Protein AF-A0A6A9SVC8-F1 (afdb_monomer_lite)

pLDDT: mean 86.26, std 12.8, range [41.25, 97.31]

Secondary structure (DSSP, 8-state):
-------EEE-TTT--EEETTT-EEE-TTS-SSS-SS---EEE-HHHHHHS----STTHHHHHHHTT-

Radius of gyration: 16.09 Å; chains: 1; bounding box: 35×35×41 Å

Foldseek 3Di:
DDDPFAPFAAAPPPRDTDGPVQWDWDFPVPDPP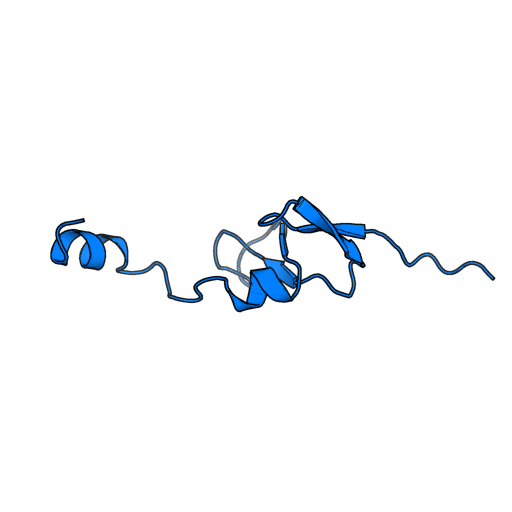DDPPGDTHTHGPVVVVVDDPDDPVCVVVVCVVVVD

Sequence (68 aa):
MLGSGDDAVSCIACGTDVPREDAREYDKHGDRWDRDGKRFEYLCKPCFRELAKQPRRGLEASLEAAGA

Structure (mmCIF, N/CA/C/O backbone):
data_AF-A0A6A9SVC8-F1
#
_entry.id   AF-A0A6A9SVC8-F1
#
loop_
_atom_site.group_PDB
_atom_site.id
_atom_site.type_symbol
_atom_site.label_atom_id
_atom_site.label_alt_id
_atom_site.label_comp_id
_atom_site.label_asym_id
_atom_site.label_entity_id
_atom_site.label_seq_id
_atom_site.pdbx_PDB_ins_code
_atom_site.Cartn_x
_atom_site.Cartn_y
_atom_site.Cartn_z
_atom_site.occupancy
_atom_site.B_iso_or_equiv
_atom_site.auth_seq_id
_atom_site.auth_comp_id
_atom_site.auth_asym_id
_atom_site.auth_atom_id
_atom_site.pdbx_PDB_model_num
ATOM 1 N N . MET A 1 1 ? 18.324 -18.115 -24.300 1.00 41.25 1 MET A N 1
ATOM 2 C CA . MET A 1 1 ? 17.798 -19.088 -23.322 1.00 41.25 1 MET A CA 1
ATOM 3 C C . MET A 1 1 ? 16.511 -18.506 -22.770 1.00 41.25 1 MET A C 1
ATOM 5 O O . MET A 1 1 ? 16.537 -17.373 -22.318 1.00 41.25 1 MET A O 1
ATOM 9 N N . LEU A 1 2 ? 15.398 -19.214 -22.954 1.00 51.25 2 LEU A N 1
ATOM 10 C CA . LEU A 1 2 ? 14.042 -18.797 -22.591 1.00 51.25 2 LEU A CA 1
ATOM 11 C C . LEU A 1 2 ? 13.818 -19.030 -21.091 1.00 51.25 2 LEU A C 1
ATOM 13 O O . LEU A 1 2 ? 13.884 -20.172 -20.644 1.00 51.25 2 LEU A O 1
ATOM 17 N N . GLY A 1 3 ? 13.547 -17.963 -20.345 1.00 44.06 3 GLY A N 1
ATOM 18 C CA . GLY A 1 3 ? 12.971 -18.020 -19.005 1.00 44.06 3 GLY A CA 1
ATOM 19 C C . GLY A 1 3 ? 11.831 -17.012 -18.944 1.00 44.06 3 GLY A C 1
ATOM 20 O O . GLY A 1 3 ? 12.075 -15.814 -19.019 1.00 44.06 3 GLY A O 1
ATOM 21 N N . SER A 1 4 ? 10.591 -17.494 -18.897 1.00 54.84 4 SER A N 1
ATOM 22 C CA . SER A 1 4 ? 9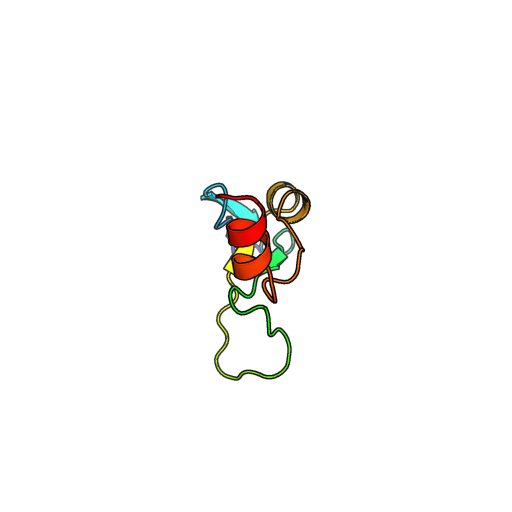.391 -16.678 -18.700 1.00 54.84 4 SER A CA 1
ATOM 23 C C . SER A 1 4 ? 9.469 -15.977 -17.339 1.00 54.84 4 SER A C 1
ATOM 25 O O . SER A 1 4 ? 9.447 -16.669 -16.322 1.00 54.84 4 SER A O 1
ATOM 27 N N . GLY A 1 5 ? 9.604 -14.647 -17.300 1.00 52.19 5 GLY A N 1
ATOM 28 C CA . GLY A 1 5 ? 9.871 -13.935 -16.041 1.00 52.19 5 GLY A CA 1
ATOM 29 C C . GLY A 1 5 ? 9.374 -12.492 -15.910 1.00 52.19 5 GLY A C 1
ATOM 30 O O . GLY A 1 5 ? 9.564 -11.922 -14.846 1.00 52.19 5 GLY A O 1
ATOM 31 N N . ASP A 1 6 ? 8.704 -11.908 -16.907 1.00 59.34 6 ASP A N 1
ATOM 32 C CA . ASP A 1 6 ? 8.291 -10.493 -16.874 1.00 59.34 6 ASP A CA 1
ATOM 33 C C . ASP A 1 6 ? 6.771 -10.323 -17.037 1.00 59.34 6 ASP A C 1
ATOM 35 O O . ASP A 1 6 ? 6.304 -9.595 -17.911 1.00 59.34 6 ASP A O 1
ATOM 39 N N . ASP A 1 7 ? 5.961 -10.979 -16.198 1.00 80.38 7 ASP A N 1
ATOM 40 C CA . ASP A 1 7 ? 4.579 -10.514 -16.018 1.00 80.38 7 ASP A CA 1
ATOM 41 C C . ASP A 1 7 ? 4.637 -9.218 -15.203 1.00 80.38 7 ASP A C 1
ATOM 43 O O . ASP A 1 7 ? 4.633 -9.219 -13.973 1.00 80.38 7 ASP A O 1
ATOM 47 N N . ALA A 1 8 ? 4.785 -8.086 -15.884 1.00 91.44 8 ALA A N 1
ATOM 48 C CA . ALA A 1 8 ? 4.652 -6.795 -15.233 1.00 91.44 8 ALA A CA 1
ATOM 49 C C . ALA A 1 8 ? 3.223 -6.647 -14.687 1.00 91.44 8 ALA A C 1
ATOM 51 O O . ALA A 1 8 ? 2.245 -7.034 -15.327 1.00 91.44 8 ALA A O 1
ATOM 52 N N . VAL A 1 9 ? 3.100 -6.089 -13.486 1.00 94.94 9 VAL A N 1
ATOM 53 C CA . VAL A 1 9 ? 1.811 -5.802 -12.852 1.00 94.94 9 VAL A CA 1
ATOM 54 C C . VAL A 1 9 ? 1.691 -4.318 -12.559 1.00 94.94 9 VAL A C 1
ATOM 56 O O . VAL A 1 9 ? 2.638 -3.683 -12.091 1.00 94.94 9 VAL A O 1
ATOM 59 N N . SER A 1 10 ? 0.505 -3.769 -12.796 1.00 96.81 10 SER A N 1
ATOM 60 C CA . SER A 1 10 ? 0.242 -2.353 -12.570 1.00 96.81 10 SER A CA 1
ATOM 61 C C . SER A 1 10 ? 0.008 -2.072 -11.088 1.00 96.81 10 SER A C 1
ATOM 63 O O . SER A 1 10 ? -0.823 -2.706 -10.430 1.00 96.81 10 SER A O 1
ATOM 65 N N . CYS A 1 11 ? 0.724 -1.086 -10.553 1.00 96.69 11 CYS A N 1
ATOM 66 C CA . CYS A 1 11 ? 0.476 -0.571 -9.215 1.00 96.69 11 CYS A CA 1
ATOM 67 C C . CYS A 1 11 ? -0.904 0.101 -9.154 1.00 96.69 11 CYS A C 1
ATOM 69 O O . CYS A 1 11 ? -1.123 1.106 -9.826 1.00 96.69 11 CYS A O 1
ATOM 71 N N . ILE A 1 12 ? -1.808 -0.372 -8.292 1.00 96.00 12 ILE A N 1
ATOM 72 C CA . ILE A 1 12 ? -3.161 0.203 -8.163 1.00 96.00 12 ILE A CA 1
ATOM 73 C C . ILE A 1 12 ? -3.177 1.643 -7.633 1.00 96.00 12 ILE A C 1
ATOM 75 O O . ILE A 1 12 ? -4.178 2.335 -7.776 1.00 96.00 12 ILE A O 1
ATOM 79 N N . ALA A 1 13 ? -2.088 2.093 -7.000 1.00 96.00 13 ALA A N 1
ATOM 80 C CA . ALA A 1 13 ? -2.004 3.426 -6.410 1.00 96.00 13 ALA A CA 1
ATOM 81 C C . ALA A 1 13 ? -1.472 4.479 -7.392 1.00 96.00 13 ALA A C 1
ATOM 83 O O . ALA A 1 13 ? -2.015 5.576 -7.460 1.00 96.00 13 ALA A O 1
ATOM 84 N N . CYS A 1 14 ? -0.410 4.164 -8.141 1.00 97.06 14 CYS A N 1
ATOM 85 C CA . CYS A 1 14 ? 0.256 5.125 -9.031 1.00 97.06 14 CYS A CA 1
ATOM 86 C C . CYS A 1 14 ? 0.151 4.780 -10.523 1.00 97.06 14 CYS A C 1
ATOM 88 O O . CYS A 1 14 ? 0.606 5.557 -11.354 1.00 97.06 14 CYS A O 1
ATOM 90 N N . GLY A 1 15 ? -0.402 3.616 -10.873 1.00 96.56 15 GLY A N 1
ATOM 91 C CA . GLY A 1 15 ? -0.553 3.147 -12.253 1.00 96.56 15 GLY A CA 1
ATOM 92 C C . GLY A 1 15 ? 0.733 2.644 -12.915 1.00 96.56 15 GLY A C 1
ATOM 93 O O . GLY A 1 15 ? 0.680 2.181 -14.045 1.00 96.56 15 GLY A O 1
ATOM 94 N N . THR A 1 16 ? 1.886 2.718 -12.245 1.00 96.75 16 THR A N 1
ATOM 95 C CA . THR A 1 16 ? 3.164 2.264 -12.811 1.00 96.75 16 THR A CA 1
ATOM 96 C C . THR A 1 16 ? 3.229 0.744 -12.883 1.00 96.75 16 THR A C 1
ATOM 98 O O . THR A 1 16 ? 2.985 0.071 -11.878 1.00 96.75 16 THR A O 1
ATOM 101 N N . ASP A 1 17 ? 3.632 0.222 -14.037 1.00 96.56 17 ASP A N 1
ATOM 102 C CA . ASP A 1 17 ? 3.943 -1.193 -14.212 1.00 96.56 17 ASP A CA 1
ATOM 103 C C . ASP A 1 17 ? 5.296 -1.528 -13.581 1.00 96.56 17 ASP A C 1
ATOM 105 O O . ASP A 1 17 ? 6.299 -0.844 -13.798 1.00 96.56 17 ASP A O 1
ATOM 109 N N . VAL A 1 18 ? 5.318 -2.579 -12.765 1.00 95.12 18 VAL A N 1
ATOM 110 C CA . VAL A 1 18 ? 6.523 -3.075 -12.092 1.00 95.12 18 VAL A CA 1
ATOM 111 C C . VAL A 1 18 ? 6.649 -4.586 -12.278 1.00 95.12 18 VAL A C 1
ATOM 113 O O . VAL A 1 18 ? 5.622 -5.259 -12.404 1.00 95.12 18 VAL A O 1
ATOM 116 N N . PRO A 1 19 ? 7.870 -5.151 -12.249 1.00 95.12 19 PRO A N 1
ATOM 117 C CA . PRO A 1 19 ? 8.047 -6.600 -12.265 1.00 95.12 19 PRO A CA 1
ATOM 118 C C . PRO A 1 19 ? 7.235 -7.267 -11.149 1.00 95.12 19 PRO A C 1
ATOM 120 O O . PRO A 1 19 ? 7.194 -6.767 -10.017 1.00 95.12 19 PRO A O 1
ATOM 123 N N . ARG A 1 20 ? 6.600 -8.413 -11.434 1.00 92.25 20 ARG A N 1
ATOM 124 C CA . ARG A 1 20 ? 5.775 -9.135 -10.447 1.00 92.25 20 ARG A CA 1
ATOM 125 C C . ARG A 1 20 ? 6.514 -9.448 -9.148 1.00 92.25 20 ARG A C 1
ATOM 127 O O . ARG A 1 20 ? 5.887 -9.455 -8.085 1.00 92.25 20 ARG A O 1
ATOM 134 N N . GLU A 1 21 ? 7.815 -9.715 -9.230 1.00 92.81 21 GLU A N 1
ATOM 135 C CA . GLU A 1 21 ? 8.693 -9.982 -8.083 1.00 92.81 21 GLU A CA 1
ATOM 136 C C . GLU A 1 21 ? 8.911 -8.749 -7.187 1.00 92.81 21 GLU A C 1
ATOM 138 O O . GLU A 1 21 ? 9.094 -8.858 -5.970 1.00 92.81 21 GLU A O 1
ATOM 143 N N . ASP A 1 22 ? 8.820 -7.557 -7.773 1.00 93.69 22 ASP A N 1
ATOM 144 C CA . ASP A 1 22 ? 9.013 -6.288 -7.085 1.00 93.69 22 ASP A CA 1
ATOM 145 C C . ASP A 1 22 ? 7.717 -5.703 -6.522 1.00 93.69 22 ASP A C 1
ATOM 147 O O . ASP A 1 22 ? 7.762 -4.841 -5.634 1.00 93.69 22 ASP A O 1
ATOM 151 N N . ALA A 1 23 ? 6.569 -6.203 -6.971 1.00 95.12 23 ALA A N 1
ATOM 152 C CA . ALA A 1 23 ? 5.265 -5.831 -6.455 1.00 95.12 23 ALA A CA 1
ATOM 153 C C . ALA A 1 23 ? 4.994 -6.393 -5.046 1.00 95.12 23 ALA A C 1
ATOM 155 O O . ALA A 1 23 ? 5.594 -7.360 -4.566 1.00 95.12 23 ALA A O 1
ATOM 156 N N . ARG A 1 24 ? 4.058 -5.759 -4.342 1.00 94.81 24 ARG A N 1
ATOM 157 C CA . ARG A 1 24 ? 3.483 -6.224 -3.079 1.00 94.81 24 ARG A CA 1
ATOM 158 C C . ARG A 1 24 ? 2.017 -6.538 -3.295 1.00 94.81 24 ARG A C 1
ATOM 160 O O . ARG A 1 24 ? 1.281 -5.706 -3.813 1.00 94.81 24 ARG A O 1
ATOM 167 N N . GLU A 1 25 ? 1.618 -7.733 -2.882 1.00 93.00 25 GLU A N 1
ATOM 168 C CA . GLU A 1 25 ? 0.220 -8.145 -2.888 1.00 93.00 25 GLU A CA 1
ATOM 169 C C . GLU A 1 25 ? -0.565 -7.349 -1.852 1.00 93.00 25 GLU A C 1
ATOM 171 O O . GLU A 1 25 ? -0.165 -7.231 -0.690 1.00 93.00 25 GLU A O 1
ATOM 176 N N . TYR A 1 26 ? -1.703 -6.839 -2.290 1.00 90.56 26 TYR A N 1
ATOM 177 C CA . TYR A 1 26 ? -2.651 -6.101 -1.489 1.00 90.56 26 TYR A CA 1
ATOM 178 C C . TYR A 1 26 ? -3.999 -6.818 -1.532 1.00 90.56 26 TYR A C 1
ATOM 180 O O . TYR A 1 26 ? -4.555 -7.052 -2.604 1.00 90.56 26 TYR A O 1
ATOM 188 N N . ASP A 1 27 ? -4.522 -7.182 -0.359 1.00 89.19 27 ASP A N 1
ATOM 189 C CA . ASP A 1 27 ? -5.915 -7.604 -0.222 1.00 89.19 27 ASP A CA 1
ATOM 190 C C . ASP A 1 27 ? -6.728 -6.444 0.351 1.00 89.19 27 ASP A C 1
ATOM 192 O O . ASP A 1 27 ? -6.597 -6.100 1.529 1.00 89.19 27 ASP A O 1
ATOM 196 N N . LYS A 1 28 ? -7.611 -5.874 -0.471 1.00 83.12 28 LYS A N 1
ATOM 197 C CA . LYS A 1 28 ? -8.505 -4.778 -0.077 1.00 83.12 28 LYS A CA 1
ATOM 198 C C . LYS A 1 28 ? -9.441 -5.109 1.088 1.00 83.12 28 LYS A C 1
ATOM 200 O O . LYS A 1 28 ? -9.971 -4.198 1.717 1.00 83.12 28 LYS A O 1
ATOM 205 N N . HIS A 1 29 ? -9.673 -6.390 1.369 1.00 82.12 29 HIS A N 1
ATOM 206 C CA . HIS A 1 29 ? -10.519 -6.830 2.478 1.00 82.12 29 HIS A CA 1
ATOM 207 C C . HIS A 1 29 ? -9.734 -7.048 3.773 1.00 82.12 29 HIS A C 1
ATOM 209 O O . HIS A 1 29 ? -10.345 -7.248 4.818 1.00 82.12 29 HIS A O 1
ATOM 215 N N . GLY A 1 30 ? -8.398 -7.006 3.725 1.00 80.00 30 GLY A N 1
ATOM 216 C CA . GLY A 1 30 ? -7.544 -7.184 4.901 1.00 80.00 30 GLY A CA 1
ATOM 217 C C . GLY A 1 30 ? -7.499 -8.612 5.456 1.00 80.00 30 GLY A C 1
ATOM 218 O O . GLY A 1 30 ? -6.817 -8.843 6.450 1.00 80.00 30 GLY A O 1
ATOM 219 N N . ASP A 1 31 ? -8.171 -9.570 4.816 1.00 76.81 31 ASP A N 1
ATOM 220 C CA . ASP A 1 31 ? -8.157 -10.982 5.190 1.00 76.81 31 ASP A CA 1
ATOM 221 C C . ASP A 1 31 ? -7.259 -11.779 4.236 1.00 76.81 31 ASP A C 1
ATOM 223 O O . ASP A 1 31 ? -7.700 -12.337 3.227 1.00 76.81 31 ASP A O 1
ATOM 227 N N . ARG A 1 32 ? -5.972 -11.868 4.593 1.00 77.69 32 ARG A N 1
ATOM 228 C CA . ARG A 1 32 ? -4.977 -12.598 3.801 1.00 77.69 32 ARG A CA 1
ATOM 229 C C . ARG A 1 32 ? -5.164 -14.114 3.844 1.00 77.69 32 ARG A C 1
ATOM 231 O O . ARG A 1 32 ? -4.839 -14.757 2.848 1.00 77.69 32 ARG A O 1
ATOM 238 N N . TRP A 1 33 ? -5.762 -14.703 4.881 1.00 81.88 33 TRP A N 1
ATOM 239 C CA . TRP A 1 33 ? -5.693 -16.158 5.100 1.00 81.88 33 TRP A CA 1
ATOM 240 C C . TRP A 1 33 ? -7.021 -16.910 4.968 1.00 81.88 33 TRP A C 1
ATOM 242 O O . TRP A 1 33 ? -7.024 -17.966 4.352 1.00 81.88 33 TRP A O 1
ATOM 252 N N . ASP A 1 34 ? -8.151 -16.337 5.381 1.00 82.56 34 ASP A N 1
ATOM 253 C CA . ASP A 1 34 ? -9.350 -17.135 5.694 1.00 82.56 34 ASP A CA 1
ATOM 254 C C . ASP A 1 34 ? -10.414 -17.186 4.582 1.00 82.56 34 ASP A C 1
ATOM 256 O O . ASP A 1 34 ? -11.279 -18.056 4.577 1.00 82.56 34 ASP A O 1
ATOM 260 N N . ARG A 1 35 ? -10.359 -16.274 3.607 1.00 83.50 35 ARG A N 1
ATOM 261 C CA . ARG A 1 35 ? -11.305 -16.246 2.474 1.00 83.50 35 ARG A CA 1
ATOM 262 C C . ARG A 1 35 ? -10.913 -17.119 1.251 1.00 83.50 35 ARG A C 1
ATOM 264 O O . ARG A 1 35 ? -9.755 -17.215 0.877 1.00 83.50 35 ARG A O 1
ATOM 271 N N . ASP A 1 36 ? -11.879 -17.663 0.516 1.00 83.62 36 ASP A N 1
ATOM 272 C CA . ASP A 1 36 ? -11.628 -18.301 -0.791 1.00 83.62 36 ASP A CA 1
ATOM 273 C C . ASP A 1 36 ? -11.864 -17.350 -1.978 1.00 83.62 36 ASP A C 1
ATOM 275 O O . ASP A 1 36 ? -12.566 -16.343 -1.870 1.00 83.62 36 ASP A O 1
ATOM 279 N N . GLY A 1 37 ? -11.263 -17.653 -3.136 1.00 82.50 37 GLY A N 1
ATOM 280 C CA . GLY A 1 37 ? -11.480 -16.889 -4.376 1.00 82.50 37 GLY A CA 1
ATOM 281 C C . GLY A 1 37 ? -10.934 -15.454 -4.350 1.00 82.50 37 GLY A C 1
ATOM 282 O O . GLY A 1 37 ? -11.437 -14.578 -5.060 1.00 82.50 37 GLY A O 1
ATOM 283 N N . LYS A 1 38 ? -9.920 -15.184 -3.518 1.00 83.00 38 LYS A N 1
ATOM 284 C CA . LYS A 1 38 ? -9.312 -13.852 -3.404 1.00 83.00 38 LYS A CA 1
ATOM 285 C C . LYS A 1 38 ? -8.640 -13.456 -4.714 1.00 83.00 38 LYS A C 1
ATOM 287 O O . LYS A 1 38 ? -7.956 -14.258 -5.346 1.00 83.00 38 LYS A O 1
ATOM 292 N N . ARG A 1 39 ? -8.773 -12.181 -5.074 1.00 84.38 39 ARG A N 1
ATOM 293 C CA . ARG A 1 39 ? -7.939 -11.545 -6.097 1.00 84.38 39 ARG A CA 1
ATOM 294 C C . ARG A 1 39 ? -7.056 -10.522 -5.408 1.00 84.38 39 ARG A C 1
ATOM 296 O O . ARG A 1 39 ? -7.581 -9.595 -4.793 1.00 84.38 39 ARG A O 1
ATOM 303 N N . PHE A 1 40 ? -5.747 -10.724 -5.494 1.00 88.06 40 PHE A N 1
ATOM 304 C CA . PHE A 1 40 ? -4.781 -9.747 -5.018 1.00 88.06 40 PHE A CA 1
ATOM 305 C C . PHE A 1 40 ? -4.654 -8.610 -6.022 1.00 88.06 40 PHE A C 1
ATOM 307 O O . PHE A 1 40 ? -4.650 -8.819 -7.234 1.00 88.06 40 PHE A O 1
ATOM 314 N N . GLU A 1 41 ? -4.535 -7.411 -5.480 1.00 93.31 41 GLU A N 1
ATOM 315 C CA . GLU A 1 41 ? -4.096 -6.228 -6.198 1.00 93.31 41 GLU A CA 1
ATOM 316 C C . GLU A 1 41 ? -2.601 -6.012 -5.936 1.00 93.31 41 GLU A C 1
ATOM 318 O O . GLU A 1 41 ? -2.023 -6.624 -5.034 1.00 93.31 41 GLU A O 1
ATOM 323 N N . TYR A 1 42 ? -1.956 -5.154 -6.723 1.00 95.50 42 TYR A N 1
ATOM 324 C CA . TYR A 1 42 ? -0.509 -4.972 -6.661 1.00 95.50 42 TYR A CA 1
ATOM 325 C C . TYR A 1 42 ? -0.130 -3.536 -6.333 1.00 95.50 42 TYR A C 1
ATOM 327 O O . TYR A 1 42 ? -0.703 -2.585 -6.856 1.00 95.50 42 TYR A O 1
ATOM 335 N N . LEU A 1 4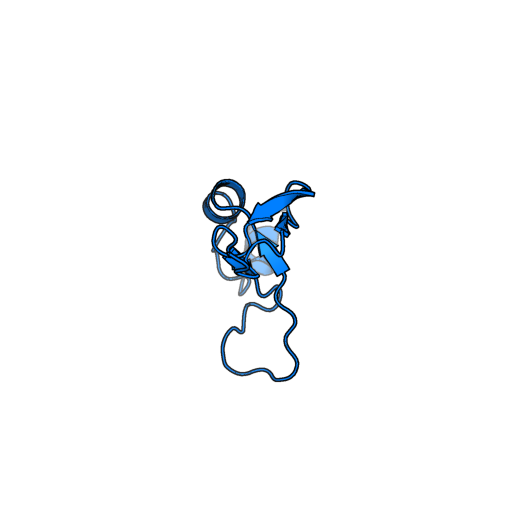3 ? 0.871 -3.380 -5.470 1.00 96.69 43 LEU A N 1
ATOM 336 C CA . LEU A 1 43 ? 1.486 -2.101 -5.136 1.00 96.69 43 LEU A CA 1
ATOM 337 C C . LEU A 1 43 ? 2.985 -2.161 -5.409 1.00 96.69 43 LEU A C 1
ATOM 339 O O . LEU A 1 43 ? 3.655 -3.120 -5.028 1.00 96.69 43 LEU A O 1
ATOM 343 N N . CYS A 1 44 ? 3.543 -1.110 -6.001 1.00 97.31 44 CYS A N 1
ATOM 344 C CA . CYS A 1 44 ? 4.990 -0.950 -6.039 1.00 97.31 44 CYS A CA 1
ATOM 345 C C . CYS A 1 44 ? 5.538 -0.692 -4.619 1.00 97.31 44 CYS A C 1
ATOM 347 O O . CYS A 1 44 ? 4.825 -0.236 -3.716 1.00 97.31 44 CYS A O 1
ATOM 349 N N . LYS A 1 45 ? 6.831 -0.971 -4.406 1.00 95.75 45 LYS A N 1
ATOM 350 C CA . LYS A 1 45 ? 7.499 -0.785 -3.103 1.00 95.75 45 LYS A CA 1
ATOM 351 C C . LYS A 1 45 ? 7.298 0.610 -2.478 1.00 95.75 45 LYS A C 1
ATOM 353 O O . LYS A 1 45 ? 7.060 0.638 -1.271 1.00 95.75 45 LYS A O 1
ATOM 358 N N . PRO A 1 46 ? 7.404 1.748 -3.200 1.00 96.62 46 PRO A N 1
ATOM 359 C CA . PRO A 1 46 ? 7.180 3.058 -2.585 1.00 96.62 46 PRO A CA 1
ATOM 360 C C . PRO A 1 46 ? 5.728 3.239 -2.121 1.00 96.62 46 PRO A C 1
ATOM 362 O O . PRO A 1 46 ? 5.520 3.467 -0.931 1.00 96.62 46 PRO A O 1
ATOM 365 N N . CYS A 1 47 ? 4.729 2.995 -2.979 1.00 96.94 47 CYS A N 1
ATOM 366 C CA . CYS A 1 47 ? 3.318 3.138 -2.599 1.00 96.94 47 CYS A CA 1
ATOM 367 C C . CYS A 1 47 ? 2.916 2.202 -1.450 1.00 96.94 47 CYS A C 1
ATOM 369 O O . CYS A 1 47 ? 2.166 2.591 -0.557 1.00 96.94 47 CYS A O 1
ATOM 371 N N . PHE A 1 48 ? 3.448 0.975 -1.414 1.00 94.75 48 PHE A N 1
ATOM 372 C CA . PHE A 1 48 ? 3.208 0.070 -0.290 1.00 94.75 48 PHE A CA 1
ATOM 373 C C . PHE A 1 48 ? 3.757 0.617 1.038 1.00 94.75 48 PHE A C 1
ATOM 375 O O . PHE A 1 48 ? 3.151 0.406 2.093 1.00 94.75 48 PHE A O 1
ATOM 382 N N . ARG A 1 49 ? 4.905 1.308 1.025 1.00 94.50 49 ARG A N 1
ATOM 383 C CA . ARG A 1 49 ? 5.480 1.902 2.243 1.00 94.50 49 ARG A CA 1
ATOM 384 C C . ARG A 1 49 ? 4.609 3.036 2.771 1.00 94.50 49 ARG A C 1
ATOM 386 O O . ARG A 1 49 ? 4.353 3.052 3.972 1.00 94.50 49 ARG A O 1
ATOM 393 N N . GLU A 1 50 ? 4.114 3.891 1.883 1.00 94.81 50 GLU A N 1
ATOM 394 C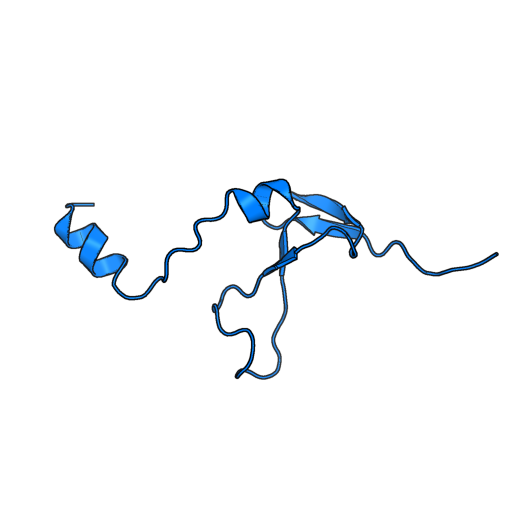 CA . GLU A 1 50 ? 3.277 5.050 2.222 1.00 94.81 50 GLU A CA 1
ATOM 395 C C . GLU A 1 50 ? 1.844 4.679 2.626 1.00 94.81 50 GLU A C 1
ATOM 397 O O . GLU A 1 50 ? 1.190 5.431 3.344 1.00 94.81 50 GLU A O 1
ATOM 402 N N . LEU A 1 51 ? 1.359 3.500 2.222 1.00 90.12 51 LEU A N 1
ATOM 403 C CA . LEU A 1 51 ? 0.027 3.023 2.584 1.00 90.12 51 LEU A CA 1
ATOM 404 C C . LEU A 1 51 ? -0.174 2.988 4.110 1.00 90.12 51 LEU A C 1
ATOM 406 O O . LEU A 1 51 ? 0.577 2.314 4.829 1.00 90.12 51 LEU A O 1
ATOM 410 N N . ALA A 1 52 ? -1.245 3.627 4.590 1.00 85.38 52 ALA A N 1
ATOM 411 C CA . ALA A 1 52 ? -1.680 3.543 5.979 1.00 85.38 52 ALA A CA 1
ATOM 412 C C . ALA A 1 52 ? -2.058 2.096 6.341 1.00 85.38 52 ALA A C 1
ATOM 414 O O . ALA A 1 52 ? -2.967 1.507 5.760 1.00 85.38 52 ALA A O 1
ATOM 415 N N . LYS A 1 53 ? -1.355 1.526 7.323 1.00 81.94 53 LYS A N 1
ATOM 416 C CA . LYS A 1 53 ? -1.553 0.144 7.809 1.00 81.94 53 LYS A CA 1
ATOM 417 C C . LYS A 1 53 ? -2.440 0.084 9.054 1.00 81.94 53 LYS A C 1
ATOM 419 O O . LYS A 1 53 ? -2.460 -0.927 9.749 1.00 81.94 53 LYS A O 1
ATOM 424 N N . GLN A 1 54 ? -3.129 1.183 9.356 1.00 80.94 54 GLN A N 1
ATOM 425 C CA . GLN A 1 54 ? -4.023 1.245 10.501 1.00 80.94 54 GLN A CA 1
ATOM 426 C C . GLN A 1 54 ? -5.224 0.323 10.265 1.00 80.94 54 GLN A C 1
ATOM 428 O O . GLN A 1 54 ? -5.759 0.282 9.151 1.00 80.94 54 GLN A O 1
ATOM 433 N N . PRO A 1 55 ? -5.654 -0.433 11.286 1.00 75.69 55 PRO A N 1
ATOM 434 C CA . PRO A 1 55 ? -6.852 -1.243 11.178 1.00 75.69 55 PRO A CA 1
ATOM 435 C C . PRO A 1 55 ? -8.059 -0.340 10.911 1.00 75.69 55 PRO A C 1
ATOM 437 O O . PRO A 1 55 ? -8.191 0.731 11.496 1.00 75.69 55 PRO A O 1
ATOM 440 N N . ARG A 1 56 ? -8.979 -0.786 10.049 1.00 77.88 56 ARG A N 1
ATOM 441 C CA . ARG A 1 56 ? -10.224 -0.037 9.798 1.00 77.88 56 ARG A CA 1
ATOM 442 C C . ARG A 1 56 ? -11.222 -0.107 10.950 1.00 77.88 56 ARG A C 1
ATOM 444 O O . ARG A 1 56 ? -12.136 0.708 11.019 1.00 77.88 56 ARG A O 1
ATOM 451 N N . ARG A 1 57 ? -11.069 -1.076 11.856 1.00 82.94 57 ARG A N 1
ATOM 452 C CA . ARG A 1 57 ? -11.944 -1.218 13.024 1.00 82.94 57 ARG A CA 1
ATOM 453 C C . ARG A 1 57 ? -11.845 0.040 13.891 1.00 82.94 57 ARG A C 1
ATOM 455 O O . ARG A 1 57 ? -10.770 0.352 14.384 1.00 82.94 57 ARG A O 1
ATOM 462 N N . GLY A 1 58 ? -12.976 0.712 14.098 1.00 85.19 58 GLY A N 1
ATOM 463 C CA . GLY A 1 58 ? -13.058 1.922 14.921 1.00 85.19 58 GLY A CA 1
ATOM 464 C C . GLY A 1 58 ? -12.588 3.203 14.225 1.00 85.19 58 GLY A C 1
ATOM 465 O O . GLY A 1 58 ? -12.610 4.256 14.858 1.00 85.19 58 GLY A O 1
ATOM 466 N N . LEU A 1 59 ? -12.202 3.138 12.942 1.00 86.69 59 LEU A N 1
ATOM 467 C CA . LEU A 1 59 ? -11.803 4.320 12.177 1.00 86.69 59 LEU A CA 1
ATOM 468 C C . LEU A 1 59 ? -12.968 5.304 12.032 1.00 86.69 59 LEU A C 1
ATOM 470 O O . LEU A 1 59 ? -12.799 6.472 12.346 1.00 86.69 59 LEU A O 1
ATOM 474 N N . GLU A 1 60 ? -14.147 4.826 11.627 1.00 89.00 60 GLU A N 1
ATOM 475 C CA . GLU A 1 60 ? -15.351 5.659 11.461 1.00 89.00 60 GLU A CA 1
ATOM 476 C C . GLU A 1 60 ? -15.722 6.377 12.764 1.00 89.00 60 GLU A C 1
ATOM 478 O O . GLU A 1 60 ? -15.793 7.600 12.787 1.00 89.00 60 GLU A O 1
ATOM 483 N N . ALA A 1 61 ? -15.807 5.645 13.878 1.00 92.38 61 ALA A N 1
ATOM 484 C CA . ALA A 1 61 ? -16.085 6.233 15.190 1.00 92.38 61 ALA A CA 1
ATOM 485 C C . ALA A 1 61 ? -15.027 7.272 15.616 1.00 92.38 61 ALA A C 1
ATOM 487 O O . ALA A 1 61 ? -15.349 8.272 16.251 1.00 92.38 61 ALA A O 1
ATOM 488 N N . SER A 1 62 ? -13.754 7.045 15.272 1.00 88.88 62 SER A N 1
ATOM 489 C CA . SER A 1 62 ? -12.670 7.991 15.576 1.00 88.88 62 SER A CA 1
ATOM 490 C C . SER A 1 62 ? -12.750 9.257 14.720 1.00 88.88 62 SER A C 1
ATOM 492 O O . SER A 1 62 ? -12.425 10.337 15.204 1.00 88.88 62 SER A O 1
ATOM 494 N N . LEU A 1 63 ? -13.185 9.133 13.462 1.00 89.19 63 LEU A N 1
ATOM 495 C CA . LEU A 1 63 ? -13.415 10.260 12.557 1.00 89.19 63 LEU A CA 1
ATOM 496 C C . LEU A 1 63 ? -14.611 11.102 13.020 1.00 89.19 63 LEU A C 1
ATOM 498 O O . LEU A 1 63 ? -14.487 12.319 13.118 1.00 89.19 63 LEU A O 1
ATOM 502 N N . GLU A 1 64 ? -15.715 10.459 13.402 1.00 94.88 64 GLU A N 1
ATOM 503 C CA . GLU A 1 64 ? -16.878 11.132 13.995 1.00 94.88 64 GLU A CA 1
ATOM 504 C C . GLU A 1 64 ? -16.501 11.875 15.286 1.00 94.88 64 GLU A C 1
ATOM 506 O O . GLU A 1 64 ? -16.830 13.049 15.448 1.00 94.88 64 GLU A O 1
ATOM 511 N N . ALA A 1 65 ? -15.747 11.231 16.186 1.00 94.12 65 ALA A N 1
ATOM 512 C CA . ALA A 1 65 ? -15.272 11.859 17.421 1.00 94.12 65 ALA A CA 1
ATOM 513 C C . ALA A 1 65 ? -14.339 13.060 17.168 1.00 94.12 65 ALA A C 1
ATOM 515 O O . ALA A 1 65 ? -14.265 13.965 17.999 1.00 94.12 65 ALA A O 1
ATOM 516 N N . ALA A 1 66 ? -13.637 13.076 16.032 1.00 93.19 66 ALA A N 1
ATOM 517 C CA . ALA A 1 66 ? -12.788 14.182 15.598 1.00 93.19 66 ALA A CA 1
ATOM 518 C C . ALA A 1 66 ? -13.550 15.283 14.829 1.00 93.19 66 ALA A C 1
ATOM 520 O O . ALA A 1 66 ? -12.949 16.309 14.511 1.00 93.19 66 ALA A O 1
ATOM 521 N N . GLY A 1 67 ? -14.846 15.098 14.549 1.00 92.62 67 GLY A N 1
ATOM 522 C CA . GLY A 1 67 ? -15.683 16.057 13.823 1.00 92.62 67 GLY A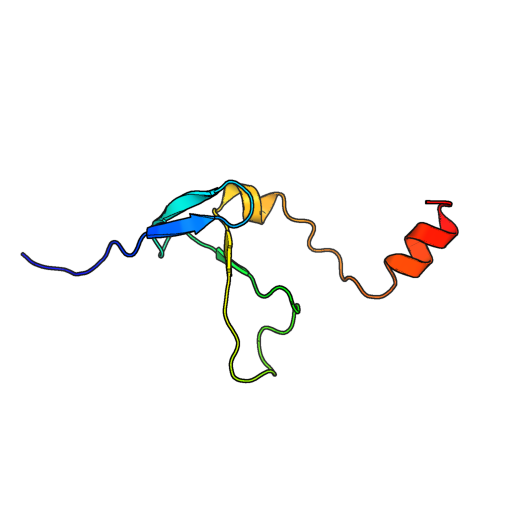 CA 1
ATOM 523 C C . GLY A 1 67 ? -15.424 16.116 12.314 1.00 92.62 67 GLY A C 1
ATOM 524 O O . GLY A 1 67 ? -15.574 17.189 11.728 1.00 92.62 67 GLY A O 1
ATOM 525 N N . ALA A 1 68 ? -14.978 15.003 11.71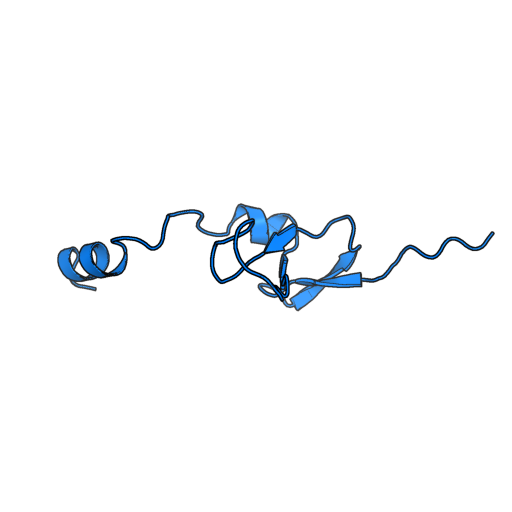8 1.00 85.19 68 ALA A N 1
ATOM 526 C CA . ALA A 1 68 ? -14.761 14.865 10.274 1.00 85.19 68 ALA A CA 1
ATOM 527 C C . ALA A 1 68 ? -16.065 14.784 9.463 1.00 85.19 68 ALA A C 1
ATOM 529 O O . ALA A 1 68 ? -17.094 14.337 10.019 1.00 85.19 68 ALA A O 1
#